Protein AF-A0A6A4GN51-F1 (afdb_monomer_lite)

Secondary structure (DSSP, 8-state):
---------------HHHHHHHTTS-S-SS-TTT--SS---HHIIIII-GGGHHHHHHHHHHS-GGG-SHHHHHHSTTSGGG--

Radius of gyration: 16.61 Å; chains: 1; bounding box: 34×37×48 Å

Organism: NCBI:txid1447944

Structure (mmCIF, N/CA/C/O backbone):
data_AF-A0A6A4GN51-F1
#
_entry.id   AF-A0A6A4GN51-F1
#
loop_
_atom_site.group_PDB
_atom_site.id
_atom_site.type_symbol
_atom_site.label_atom_id
_atom_site.label_alt_id
_atom_site.label_comp_id
_atom_site.label_asym_id
_atom_site.label_entity_id
_atom_site.label_seq_id
_atom_site.pdbx_PDB_ins_code
_atom_site.Cartn_x
_atom_site.Cartn_y
_atom_site.Cartn_z
_atom_site.occupancy
_atom_site.B_iso_or_equiv
_atom_site.auth_seq_id
_atom_site.auth_comp_id
_atom_site.auth_asym_id
_atom_site.auth_atom_id
_atom_site.pdbx_PDB_model_num
ATOM 1 N N . GLU A 1 1 ? -11.943 28.362 33.112 1.00 32.66 1 GLU A N 1
ATOM 2 C CA . GLU A 1 1 ? -12.697 27.258 32.489 1.00 32.66 1 GLU A CA 1
ATOM 3 C C . GLU A 1 1 ? -12.277 27.110 31.043 1.00 32.66 1 GLU A C 1
ATOM 5 O O . GLU A 1 1 ? -11.910 28.095 30.413 1.00 32.66 1 GLU A O 1
ATOM 10 N N . ALA A 1 2 ? -12.195 25.861 30.604 1.00 40.72 2 ALA A N 1
ATOM 11 C CA . ALA A 1 2 ? -11.582 25.422 29.366 1.00 40.72 2 ALA A CA 1
ATOM 12 C C . ALA A 1 2 ? -12.490 25.650 28.150 1.00 40.72 2 ALA A C 1
ATOM 14 O O . ALA A 1 2 ? -13.684 25.380 28.228 1.00 40.72 2 ALA A O 1
ATOM 15 N N . ALA A 1 3 ? -11.895 26.048 27.025 1.00 36.03 3 ALA A N 1
ATOM 16 C CA . ALA A 1 3 ? -12.393 25.726 25.689 1.00 36.03 3 ALA A CA 1
ATOM 17 C C . ALA A 1 3 ? -11.226 25.782 24.684 1.00 36.03 3 ALA A C 1
ATOM 19 O O . ALA A 1 3 ? -10.869 26.829 24.156 1.00 36.03 3 ALA A O 1
ATOM 20 N N . GLU A 1 4 ? -10.589 24.620 24.539 1.00 35.34 4 GLU A N 1
ATOM 21 C CA . GLU A 1 4 ? -10.214 24.009 23.259 1.00 35.34 4 GLU A CA 1
ATOM 22 C C . GLU A 1 4 ? -9.304 24.816 22.316 1.00 35.34 4 GLU A C 1
ATOM 24 O O . GLU A 1 4 ? -9.729 25.551 21.429 1.00 35.34 4 GLU A O 1
ATOM 29 N N . HIS A 1 5 ? -8.000 24.558 22.464 1.00 36.91 5 HIS A N 1
ATOM 30 C CA . HIS A 1 5 ? -7.020 24.738 21.398 1.00 36.91 5 HIS A CA 1
ATOM 31 C C . HIS A 1 5 ? -7.407 23.850 20.206 1.00 36.91 5 HIS A C 1
ATOM 33 O O . HIS A 1 5 ? -7.159 22.644 20.205 1.00 36.91 5 HIS A O 1
ATOM 39 N N . LEU A 1 6 ? -8.007 24.455 19.181 1.00 45.88 6 LEU A N 1
ATOM 40 C CA . LEU A 1 6 ? -8.063 23.891 17.837 1.00 45.88 6 LEU A CA 1
ATOM 41 C C . LEU A 1 6 ? -6.642 23.895 17.268 1.00 45.88 6 LEU A C 1
ATOM 43 O O . LEU A 1 6 ? -6.187 24.860 16.650 1.00 45.88 6 LEU A O 1
ATOM 47 N N . ASP A 1 7 ? -5.933 22.804 17.539 1.00 39.88 7 ASP A N 1
ATOM 48 C CA . ASP A 1 7 ? -4.626 22.489 16.979 1.00 39.88 7 ASP A CA 1
ATOM 49 C C . ASP A 1 7 ? -4.757 22.434 15.449 1.00 39.88 7 ASP A C 1
ATOM 51 O O . ASP A 1 7 ? -5.251 21.473 14.851 1.00 39.88 7 ASP A O 1
ATOM 55 N N . THR A 1 8 ? -4.394 23.544 14.810 1.00 46.47 8 THR A N 1
ATOM 56 C CA . THR A 1 8 ? -4.419 23.703 13.359 1.00 46.47 8 THR A CA 1
ATOM 57 C C . THR A 1 8 ? -3.182 22.997 12.814 1.00 46.47 8 THR A C 1
ATOM 59 O O . THR A 1 8 ? -2.146 23.615 12.585 1.00 46.47 8 THR A O 1
ATOM 62 N N . ALA A 1 9 ? -3.251 21.672 12.676 1.00 47.44 9 ALA A N 1
ATOM 63 C CA . ALA A 1 9 ? -2.160 20.899 12.097 1.00 47.44 9 ALA A CA 1
ATOM 64 C C . ALA A 1 9 ? -2.117 21.132 10.570 1.00 47.44 9 ALA A C 1
ATOM 66 O O . ALA A 1 9 ? -3.083 20.784 9.884 1.00 47.44 9 ALA A O 1
ATOM 67 N N . PRO A 1 10 ? -1.019 21.687 10.025 1.00 48.47 10 PRO A N 1
ATOM 68 C CA . PRO A 1 10 ? -0.907 22.021 8.610 1.00 48.47 10 PRO A CA 1
ATOM 69 C C . PRO A 1 10 ? -0.872 20.745 7.759 1.00 48.47 10 PRO A C 1
ATOM 71 O O . PRO A 1 10 ? -0.146 19.802 8.078 1.00 48.47 10 PRO A O 1
ATOM 74 N N . ASP A 1 11 ? -1.691 20.716 6.706 1.00 44.59 11 ASP A N 1
ATOM 75 C CA . ASP A 1 11 ? -1.585 19.870 5.507 1.00 44.59 11 ASP A CA 1
ATOM 76 C C . ASP A 1 11 ? -1.025 18.447 5.685 1.00 44.59 11 ASP A C 1
ATOM 78 O O . ASP A 1 11 ? -0.150 17.993 4.944 1.00 44.59 11 ASP A O 1
ATOM 82 N N . ARG A 1 12 ? -1.547 17.680 6.649 1.00 51.91 12 ARG A N 1
ATOM 83 C CA . ARG A 1 12 ? -1.259 16.242 6.699 1.00 51.91 12 ARG A CA 1
ATOM 84 C C . ARG A 1 12 ? -2.220 15.544 5.733 1.00 51.91 12 ARG A C 1
ATOM 86 O O . ARG A 1 12 ? -3.427 15.640 5.960 1.00 51.91 12 ARG A O 1
ATOM 93 N N . PRO A 1 13 ? -1.746 14.838 4.685 1.00 52.88 13 PRO A N 1
ATOM 94 C CA . PRO A 1 13 ? -2.639 14.171 3.745 1.00 52.88 13 PRO A CA 1
ATOM 95 C C . PRO A 1 13 ? -3.573 13.248 4.528 1.00 52.88 13 PRO A C 1
ATOM 97 O O . PRO A 1 13 ? -3.128 12.424 5.334 1.00 52.88 13 PRO A O 1
ATOM 100 N N . TYR A 1 14 ? -4.874 13.448 4.337 1.00 57.28 14 TYR A N 1
ATOM 101 C CA . TYR A 1 14 ? -5.931 12.638 4.923 1.00 57.28 14 TYR A CA 1
ATOM 102 C C . TYR A 1 14 ? -5.646 11.171 4.585 1.00 57.28 14 TYR A C 1
ATOM 104 O O . TYR A 1 14 ? -5.695 10.755 3.430 1.00 57.28 14 TYR A O 1
ATOM 112 N N . SER A 1 15 ? -5.271 10.373 5.584 1.00 66.88 15 SER A N 1
ATOM 113 C CA . SER A 1 15 ? -5.081 8.947 5.352 1.00 66.88 15 SER A CA 1
ATOM 114 C C . SER A 1 15 ? -6.447 8.290 5.228 1.00 66.88 15 SER A C 1
ATOM 116 O O . SER A 1 15 ? -7.358 8.573 6.013 1.00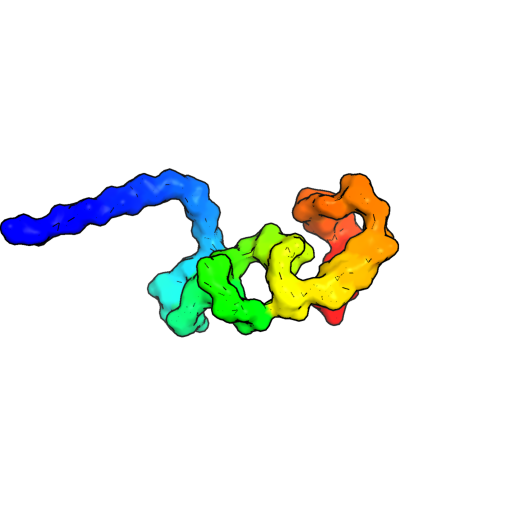 66.88 15 SER A O 1
ATOM 118 N N . THR A 1 16 ? -6.597 7.398 4.252 1.00 75.38 16 THR A N 1
ATOM 119 C CA . THR A 1 16 ? -7.856 6.691 3.979 1.00 75.38 16 THR A CA 1
ATOM 120 C C . THR A 1 16 ? -8.405 6.026 5.243 1.00 75.38 16 THR A C 1
ATOM 122 O O . THR A 1 16 ? -9.602 6.048 5.512 1.00 75.38 16 THR A O 1
ATOM 125 N N . GLN A 1 17 ? -7.514 5.511 6.084 1.00 77.81 17 GLN A N 1
ATOM 126 C CA . GLN A 1 17 ? -7.877 4.899 7.352 1.00 77.81 17 GLN A CA 1
ATOM 127 C C . GLN A 1 17 ? -8.357 5.857 8.429 1.00 77.81 17 GLN A C 1
ATOM 129 O O . GLN A 1 17 ? -9.270 5.504 9.170 1.00 77.81 17 GLN A O 1
ATOM 134 N N . LYS A 1 18 ? -7.777 7.058 8.535 1.00 77.94 18 LYS A N 1
ATOM 135 C CA . LYS A 1 18 ? -8.300 8.076 9.452 1.00 77.94 18 LYS A CA 1
ATOM 136 C C . LYS A 1 18 ? -9.716 8.451 9.051 1.00 77.94 18 LYS A C 1
ATOM 138 O O . LYS A 1 18 ? 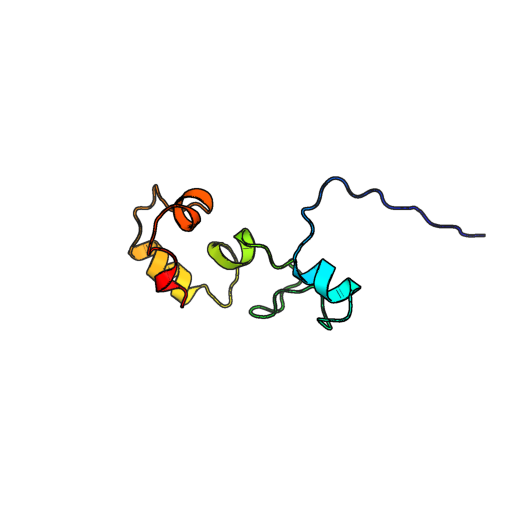-10.597 8.465 9.901 1.00 77.94 18 LYS A O 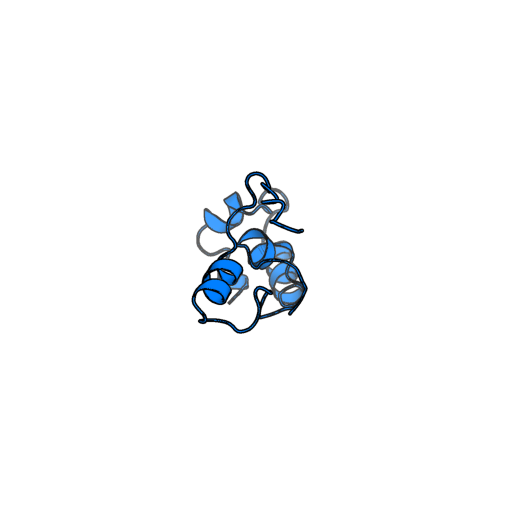1
ATOM 143 N N . HIS A 1 19 ? -9.947 8.654 7.754 1.00 81.31 19 HIS A N 1
ATOM 144 C CA . HIS A 1 19 ? -11.288 8.900 7.240 1.00 81.31 19 HIS A CA 1
ATOM 145 C C . HIS A 1 19 ? -12.242 7.743 7.577 1.00 81.31 19 HIS A C 1
ATOM 147 O O . HIS A 1 19 ? -13.298 7.977 8.157 1.00 81.31 19 HIS A O 1
ATOM 153 N N . PHE A 1 20 ? -11.846 6.493 7.308 1.00 84.06 20 PHE A N 1
ATOM 154 C CA . PHE A 1 20 ? -12.640 5.310 7.656 1.00 84.06 20 PHE A CA 1
ATOM 155 C C . PHE A 1 20 ? -12.905 5.167 9.153 1.00 84.06 20 PHE A C 1
ATOM 157 O O . PHE A 1 20 ? -13.975 4.690 9.530 1.00 84.06 20 PHE A O 1
ATOM 164 N N . HIS A 1 21 ? -11.968 5.574 10.005 1.00 83.31 21 HIS A N 1
ATOM 165 C CA . HIS A 1 21 ? -12.164 5.581 11.446 1.00 83.31 21 HIS A CA 1
ATOM 166 C C . HIS A 1 21 ? -13.212 6.623 11.848 1.00 83.31 21 HIS A C 1
ATOM 168 O O . HIS A 1 21 ? -14.151 6.291 12.567 1.00 83.31 21 HIS A O 1
ATOM 174 N N . CYS A 1 22 ? -13.124 7.841 11.300 1.00 85.75 22 CYS A N 1
ATOM 175 C CA . CYS A 1 22 ? -14.099 8.907 11.541 1.00 85.75 22 CYS A CA 1
ATOM 176 C C . CYS A 1 22 ? -15.528 8.518 11.132 1.00 85.75 22 CYS A C 1
ATOM 178 O O . CYS A 1 22 ? -16.473 8.878 11.825 1.00 85.75 22 CYS A O 1
ATOM 180 N N . ILE A 1 23 ? -15.702 7.758 10.044 1.00 91.00 23 ILE A N 1
ATOM 181 C CA . ILE A 1 23 ? -17.023 7.275 9.595 1.00 91.00 23 ILE A CA 1
ATOM 182 C C . ILE A 1 23 ? -17.412 5.903 10.181 1.00 91.00 23 ILE A C 1
ATOM 184 O O . ILE A 1 23 ? -18.356 5.271 9.707 1.00 91.00 23 ILE A O 1
ATOM 188 N N . GLY A 1 24 ? -16.667 5.399 11.172 1.00 84.19 24 GLY A N 1
ATOM 189 C CA . GLY A 1 24 ? -16.978 4.153 11.883 1.00 84.19 24 GLY A CA 1
ATOM 190 C C . GLY A 1 24 ? -16.798 2.863 11.072 1.00 84.19 24 GLY A C 1
ATOM 191 O O . GLY A 1 24 ? -17.287 1.810 11.477 1.00 84.19 24 GLY A O 1
ATOM 192 N N . LYS A 1 25 ? -16.104 2.905 9.928 1.00 85.56 25 LYS A N 1
ATOM 193 C CA . LYS A 1 25 ? -15.832 1.725 9.084 1.00 85.56 25 LYS A CA 1
ATOM 194 C C . LYS A 1 25 ? -14.667 0.881 9.593 1.00 85.56 25 LYS A C 1
ATOM 196 O O . LYS A 1 25 ? -14.629 -0.316 9.321 1.00 85.56 25 LYS A O 1
ATOM 201 N N . VAL A 1 26 ? -13.733 1.477 10.334 1.00 80.12 26 VAL A N 1
ATOM 202 C CA . VAL A 1 26 ? -12.624 0.762 10.983 1.00 80.12 26 VAL A CA 1
ATOM 203 C C . VAL A 1 26 ? -12.483 1.181 12.443 1.00 80.12 26 VAL A C 1
ATOM 205 O O . VAL A 1 26 ? -12.692 2.338 12.804 1.00 80.12 26 VAL A O 1
ATOM 208 N N . LYS A 1 27 ? -12.100 0.229 13.300 1.00 79.25 27 LYS A N 1
ATOM 209 C CA . LYS A 1 27 ? -11.939 0.474 14.743 1.00 79.25 27 LYS A CA 1
ATOM 210 C C . LYS A 1 27 ? -10.732 1.345 15.075 1.00 79.25 27 LYS A C 1
ATOM 212 O O . LYS A 1 27 ? -10.766 2.043 16.077 1.00 79.25 27 LYS A O 1
ATOM 217 N N . LEU A 1 28 ? -9.680 1.280 14.261 1.00 77.06 28 LEU A N 1
ATOM 218 C CA . LEU A 1 28 ? -8.419 1.973 14.502 1.00 77.06 28 LEU A CA 1
ATOM 219 C C . LEU A 1 28 ? -7.955 2.684 13.226 1.00 77.06 28 LEU A C 1
ATOM 221 O O . LEU A 1 28 ? -8.122 2.127 12.139 1.00 77.06 28 LEU A O 1
ATOM 225 N N . PRO A 1 29 ? -7.331 3.867 13.338 1.00 78.88 29 PRO A N 1
ATOM 226 C CA . PRO A 1 29 ? -6.811 4.626 12.201 1.00 78.88 29 PRO A CA 1
ATOM 227 C C . PRO A 1 29 ? -5.414 4.147 11.735 1.00 78.88 29 PRO A C 1
ATOM 229 O O . PRO A 1 29 ? -4.652 4.944 11.184 1.00 78.88 29 PRO A O 1
ATOM 232 N N . PHE A 1 30 ? -5.065 2.879 11.990 1.00 82.56 30 PHE A N 1
ATOM 233 C CA . PHE A 1 30 ? -3.724 2.296 11.815 1.00 82.56 30 PHE A CA 1
ATOM 234 C C . PHE A 1 30 ? -3.686 1.238 10.727 1.00 82.56 30 PHE A C 1
ATOM 236 O O . PHE A 1 30 ? -4.671 0.512 10.551 1.00 82.56 30 PHE A O 1
ATOM 243 N N . CYS A 1 31 ? -2.543 1.106 10.038 1.00 82.19 31 CYS A N 1
ATOM 244 C CA . CYS A 1 31 ? -2.391 0.156 8.934 1.00 82.19 31 CYS A CA 1
ATOM 245 C C . CYS A 1 31 ? -2.888 -1.240 9.356 1.00 82.19 31 CYS A C 1
ATOM 247 O O . CYS A 1 31 ? -2.448 -1.758 10.384 1.00 82.19 31 CYS A O 1
ATOM 249 N N . PRO A 1 32 ? -3.788 -1.890 8.599 1.00 79.75 32 PRO A N 1
ATOM 250 C CA . PRO A 1 32 ? -4.447 -3.104 9.054 1.00 79.75 32 PRO A CA 1
ATOM 251 C C . PRO A 1 32 ? -3.496 -4.305 8.947 1.00 79.75 32 PRO A C 1
ATOM 253 O O . PRO A 1 32 ? -3.693 -5.318 9.616 1.00 79.75 32 PRO A O 1
ATOM 256 N N . CYS A 1 33 ? -2.443 -4.172 8.133 1.00 83.44 33 CYS A N 1
ATOM 257 C CA . CYS A 1 33 ? -1.445 -5.188 7.850 1.00 83.44 33 CYS A CA 1
ATOM 258 C C . CYS A 1 33 ? -0.346 -5.221 8.917 1.00 83.44 33 CYS A C 1
ATOM 260 O O . CYS A 1 33 ? -0.038 -6.291 9.433 1.00 83.44 33 CYS A O 1
ATOM 262 N N . CYS A 1 34 ? 0.248 -4.072 9.261 1.00 85.88 34 CYS A N 1
ATOM 263 C CA . CYS A 1 34 ? 1.336 -4.012 10.246 1.00 85.88 34 CYS A CA 1
ATOM 264 C C . CYS A 1 34 ? 0.897 -3.550 11.640 1.00 85.88 34 CYS A C 1
ATOM 266 O O . CYS A 1 34 ? 1.650 -3.739 12.589 1.00 85.88 34 CYS A O 1
ATOM 268 N N . LYS A 1 35 ? -0.304 -2.966 11.771 1.00 80.69 35 LYS A N 1
ATOM 269 C CA . LYS A 1 35 ? -0.862 -2.414 13.020 1.00 80.69 35 LYS A CA 1
ATOM 270 C C . LYS A 1 35 ? 0.051 -1.400 13.718 1.00 80.69 35 LYS A C 1
ATOM 272 O O . LYS A 1 35 ? -0.079 -1.184 14.916 1.00 80.69 35 LYS A O 1
ATOM 277 N N . CYS A 1 36 ? 0.981 -0.798 12.983 1.00 77.31 36 CYS A N 1
ATOM 278 C CA . CYS A 1 36 ? 1.813 0.281 13.493 1.00 77.31 36 CYS A CA 1
ATOM 279 C C . CYS A 1 36 ? 0.998 1.579 13.546 1.00 77.31 36 CYS A C 1
ATOM 281 O O . CYS A 1 36 ? 0.151 1.794 12.676 1.00 77.31 36 CYS A O 1
ATOM 283 N N . ASP A 1 37 ? 1.333 2.473 14.482 1.00 75.00 37 ASP A N 1
ATOM 284 C CA . ASP A 1 37 ? 0.730 3.811 14.659 1.00 75.00 37 ASP A CA 1
ATOM 285 C C . ASP A 1 37 ? 1.071 4.800 13.523 1.00 75.00 37 ASP A C 1
ATOM 287 O O . ASP A 1 37 ? 1.195 6.010 13.711 1.00 75.00 37 ASP A O 1
ATOM 291 N N . VAL A 1 38 ? 1.238 4.288 12.307 1.00 76.19 38 VAL A N 1
ATOM 292 C CA . VAL A 1 38 ? 1.430 5.065 11.092 1.00 76.19 38 VAL A CA 1
ATOM 293 C C . VAL A 1 38 ? 0.156 5.008 10.253 1.00 76.19 38 VAL A C 1
ATOM 295 O O . VAL A 1 38 ? -0.450 3.941 10.098 1.00 76.19 38 VAL A O 1
ATOM 298 N N . PRO A 1 39 ? -0.274 6.150 9.696 1.00 74.31 39 PRO A N 1
ATOM 299 C CA . PRO A 1 39 ? -1.410 6.172 8.795 1.00 74.31 39 PRO A CA 1
ATOM 300 C C . PRO A 1 39 ? -1.130 5.312 7.562 1.00 74.31 39 PRO A C 1
ATOM 302 O O . PRO A 1 39 ? -0.083 5.446 6.927 1.00 74.31 39 PRO A O 1
ATOM 305 N N . GLU A 1 40 ? -2.098 4.492 7.160 1.00 80.25 40 GLU A N 1
ATOM 306 C CA . GLU A 1 40 ? -2.011 3.827 5.865 1.00 80.25 40 GLU A CA 1
ATOM 307 C C . GLU A 1 40 ? -2.120 4.852 4.730 1.00 80.25 40 GLU A C 1
ATOM 309 O O . GLU A 1 40 ? -3.145 5.507 4.530 1.00 80.25 40 GLU A O 1
ATOM 314 N N . THR A 1 41 ? -1.024 4.990 3.992 1.00 82.38 41 THR A N 1
ATOM 315 C CA . THR A 1 41 ? -0.910 5.776 2.764 1.00 82.38 41 THR A CA 1
ATOM 316 C C . THR A 1 41 ? -0.391 4.874 1.649 1.00 82.38 41 THR A C 1
ATOM 318 O O . THR A 1 41 ? 0.192 3.824 1.920 1.00 82.38 41 THR A O 1
ATOM 321 N N . VAL A 1 42 ? -0.539 5.289 0.387 1.00 83.19 42 VAL A N 1
ATOM 322 C CA . VAL A 1 42 ? 0.063 4.565 -0.749 1.00 83.19 42 VAL A CA 1
ATOM 323 C C . VAL A 1 42 ? 1.576 4.413 -0.558 1.00 83.19 42 VAL A C 1
ATOM 325 O O . VAL A 1 42 ? 2.130 3.351 -0.832 1.00 83.19 42 VAL A O 1
ATOM 328 N N . PHE A 1 43 ? 2.238 5.443 -0.022 1.00 85.19 43 PHE A N 1
ATOM 329 C CA . PHE 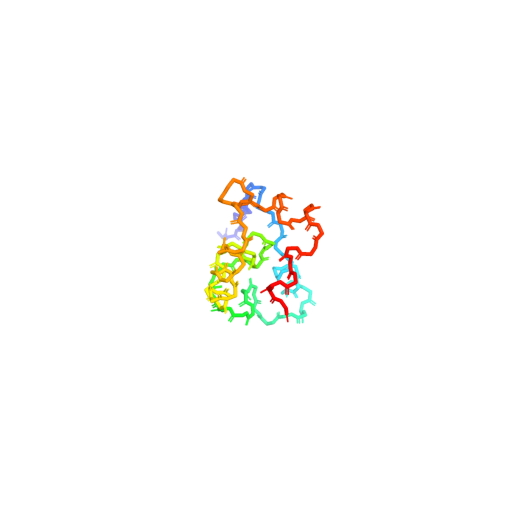A 1 43 ? 3.657 5.385 0.317 1.00 85.19 43 PHE A CA 1
ATOM 330 C C . PHE A 1 43 ? 3.938 4.336 1.397 1.00 85.19 43 PHE A C 1
ATOM 332 O O . PHE A 1 43 ? 4.791 3.476 1.188 1.00 85.19 43 PHE A O 1
ATOM 339 N N . HIS A 1 44 ? 3.176 4.337 2.496 1.00 86.44 44 HIS A N 1
ATOM 340 C CA . HIS A 1 44 ? 3.323 3.326 3.538 1.00 86.44 44 HIS A CA 1
ATOM 341 C C . HIS A 1 44 ? 3.138 1.918 2.963 1.00 86.44 44 HIS A C 1
ATOM 343 O O . HIS A 1 44 ? 4.018 1.077 3.108 1.00 86.44 44 HIS A O 1
ATOM 349 N N . TYR A 1 45 ? 2.038 1.674 2.252 1.00 83.12 45 TYR A N 1
ATOM 350 C CA . TYR A 1 45 ? 1.718 0.375 1.665 1.00 83.12 45 TYR A CA 1
ATOM 351 C C . TYR A 1 45 ? 2.828 -0.134 0.729 1.00 83.12 45 TYR A C 1
ATOM 353 O O . TYR A 1 45 ? 3.313 -1.256 0.886 1.00 83.12 45 TYR A O 1
ATOM 361 N N . LEU A 1 46 ? 3.289 0.708 -0.203 1.00 85.69 46 LEU A N 1
ATOM 362 C CA . LEU A 1 46 ? 4.259 0.312 -1.227 1.00 85.69 46 LEU A CA 1
ATOM 363 C C . LEU A 1 46 ? 5.711 0.300 -0.737 1.00 85.69 46 LEU A C 1
ATOM 365 O O . LEU A 1 46 ? 6.495 -0.533 -1.192 1.00 85.69 46 LEU A O 1
ATOM 369 N N . MET A 1 47 ? 6.093 1.211 0.164 1.00 86.12 47 MET A N 1
ATOM 370 C CA . MET A 1 47 ? 7.502 1.520 0.445 1.00 86.12 47 MET A CA 1
ATOM 371 C C . MET A 1 47 ? 7.939 1.206 1.875 1.00 86.12 47 MET A C 1
ATOM 373 O O . MET A 1 47 ? 9.101 0.848 2.066 1.00 86.12 47 MET A O 1
ATOM 377 N N . GLU A 1 48 ? 7.041 1.262 2.864 1.00 88.12 48 GLU A N 1
ATOM 378 C CA . GLU A 1 48 ? 7.438 1.201 4.282 1.00 88.12 48 GLU A CA 1
ATOM 379 C C . GLU A 1 48 ? 6.862 0.008 5.045 1.00 88.12 48 GLU A C 1
ATOM 381 O O . GLU A 1 48 ? 7.575 -0.610 5.834 1.00 88.12 48 GLU A O 1
ATOM 386 N N . CYS A 1 49 ? 5.625 -0.400 4.749 1.00 89.25 49 CYS A N 1
ATOM 387 C CA . CYS A 1 49 ? 4.860 -1.376 5.517 1.00 89.25 49 CYS A CA 1
ATOM 388 C C . CYS A 1 49 ? 5.675 -2.654 5.789 1.00 89.25 49 CYS A C 1
ATOM 390 O O . CYS A 1 49 ? 6.050 -3.347 4.833 1.00 89.25 49 CYS A O 1
ATOM 392 N N . PRO A 1 50 ? 5.968 -2.978 7.064 1.00 88.69 50 PRO A N 1
ATOM 393 C CA . PRO A 1 50 ? 6.762 -4.151 7.427 1.00 88.69 50 PRO A CA 1
ATOM 394 C C . PRO A 1 50 ? 6.108 -5.464 6.998 1.00 88.69 50 PRO A C 1
ATOM 396 O O . PRO A 1 50 ? 6.800 -6.389 6.577 1.00 88.69 50 PRO A O 1
ATOM 399 N N . ALA A 1 51 ? 4.773 -5.520 7.032 1.00 89.50 51 ALA A N 1
ATOM 400 C CA . ALA A 1 51 ? 3.999 -6.700 6.649 1.00 89.50 51 ALA A CA 1
ATOM 401 C C . ALA A 1 51 ? 4.247 -7.127 5.190 1.00 89.50 51 ALA A C 1
ATOM 403 O O . ALA A 1 51 ? 4.146 -8.305 4.861 1.00 89.50 51 ALA A O 1
ATOM 404 N N . HIS A 1 52 ? 4.640 -6.187 4.325 1.00 87.31 52 HIS A N 1
ATOM 405 C CA . HIS A 1 52 ? 4.934 -6.441 2.914 1.00 87.31 52 HIS A CA 1
ATOM 406 C C . HIS A 1 52 ? 6.436 -6.460 2.601 1.00 87.31 52 HIS A C 1
ATOM 408 O O . HIS A 1 52 ? 6.815 -6.465 1.432 1.00 87.31 52 HIS A O 1
ATOM 414 N N . CYS A 1 53 ? 7.317 -6.499 3.607 1.00 88.00 53 CYS A N 1
ATOM 415 C CA . CYS A 1 53 ? 8.765 -6.387 3.407 1.00 88.00 53 CYS A CA 1
ATOM 416 C C . CYS A 1 53 ? 9.333 -7.461 2.456 1.00 88.00 53 CYS A C 1
ATOM 418 O O . CYS A 1 53 ? 10.142 -7.148 1.580 1.00 88.00 53 CYS A O 1
ATOM 420 N N . ALA A 1 54 ? 8.870 -8.711 2.564 1.00 86.75 54 ALA A N 1
ATOM 421 C CA . ALA A 1 54 ? 9.318 -9.806 1.699 1.00 86.75 54 ALA A CA 1
ATOM 422 C C . ALA A 1 54 ? 8.881 -9.616 0.232 1.00 86.75 54 ALA A C 1
ATOM 424 O O . ALA A 1 54 ? 9.700 -9.716 -0.686 1.00 86.75 54 ALA A O 1
ATOM 425 N N . LEU A 1 55 ? 7.608 -9.272 0.006 1.00 85.69 55 LEU A N 1
ATOM 426 C CA . LEU A 1 55 ? 7.058 -8.986 -1.326 1.00 85.69 55 LEU A CA 1
ATOM 427 C C . LEU A 1 55 ? 7.736 -7.765 -1.954 1.00 85.69 55 LEU A C 1
ATOM 429 O O . LEU A 1 55 ? 8.145 -7.797 -3.114 1.00 85.69 55 LEU A O 1
ATOM 433 N N . ARG A 1 56 ? 7.936 -6.716 -1.153 1.00 89.00 56 ARG A N 1
ATOM 434 C CA . ARG A 1 56 ? 8.635 -5.494 -1.547 1.00 89.00 56 ARG A CA 1
ATOM 435 C C . ARG A 1 56 ? 10.081 -5.775 -1.927 1.00 89.00 56 ARG A C 1
ATOM 437 O O . ARG A 1 56 ? 10.546 -5.261 -2.937 1.00 89.00 56 ARG A O 1
ATOM 444 N N . SER A 1 57 ? 10.775 -6.619 -1.168 1.00 87.00 57 SER A N 1
ATOM 445 C CA . SER A 1 57 ? 12.137 -7.044 -1.495 1.00 87.00 57 SER A CA 1
ATOM 446 C C . SER A 1 57 ? 12.169 -7.756 -2.846 1.00 87.00 57 SER A C 1
ATOM 448 O O . SER A 1 57 ? 12.937 -7.361 -3.718 1.00 87.00 57 SER A O 1
ATOM 450 N N . ARG A 1 58 ? 11.276 -8.729 -3.080 1.00 85.50 58 ARG A N 1
ATOM 451 C CA . ARG A 1 58 ? 11.144 -9.422 -4.376 1.00 85.50 58 ARG A CA 1
ATOM 452 C C . ARG A 1 58 ? 10.865 -8.455 -5.530 1.00 85.50 58 ARG A C 1
ATOM 454 O O . ARG A 1 58 ? 11.489 -8.565 -6.582 1.00 85.50 58 ARG A O 1
ATOM 461 N N . MET A 1 59 ? 9.952 -7.506 -5.331 1.00 85.19 59 MET A N 1
ATOM 462 C CA . MET A 1 59 ? 9.650 -6.459 -6.307 1.00 85.19 59 MET A CA 1
ATOM 463 C C . MET A 1 59 ? 10.886 -5.595 -6.589 1.00 85.19 59 MET A C 1
ATOM 465 O O . MET A 1 59 ? 11.221 -5.372 -7.749 1.00 85.19 59 MET A O 1
ATOM 469 N N . ARG A 1 60 ? 11.617 -5.184 -5.544 1.00 85.19 60 ARG A N 1
ATOM 470 C CA . ARG A 1 60 ? 12.842 -4.383 -5.652 1.00 85.19 60 ARG A CA 1
ATOM 471 C C . ARG A 1 60 ? 13.930 -5.094 -6.447 1.00 85.19 60 ARG A C 1
ATOM 473 O O . ARG A 1 60 ? 14.557 -4.460 -7.279 1.00 85.19 60 ARG A O 1
ATOM 480 N N . TRP A 1 61 ? 14.107 -6.402 -6.258 1.00 83.31 61 TRP A N 1
ATOM 481 C CA . TRP A 1 61 ? 15.047 -7.212 -7.046 1.00 83.31 61 TRP A CA 1
ATOM 482 C C . TRP A 1 61 ? 14.697 -7.267 -8.536 1.00 83.31 61 TRP A C 1
ATOM 484 O O . TRP A 1 61 ? 15.583 -7.373 -9.379 1.00 83.31 61 TRP A O 1
ATOM 494 N N . LYS A 1 62 ? 13.406 -7.216 -8.877 1.00 80.81 62 LYS A N 1
ATOM 495 C CA . LYS A 1 62 ? 12.931 -7.234 -10.268 1.00 80.81 62 LYS A CA 1
ATOM 496 C C . LYS A 1 62 ? 12.953 -5.855 -10.928 1.00 80.81 62 LYS A C 1
ATOM 498 O O . LYS A 1 62 ? 12.815 -5.775 -12.147 1.00 80.81 62 LYS A O 1
ATOM 503 N N . MET A 1 63 ? 13.113 -4.784 -10.154 1.00 78.44 63 MET A N 1
ATOM 504 C CA . MET A 1 63 ? 13.135 -3.414 -10.651 1.00 78.44 63 MET A CA 1
ATOM 505 C C . MET A 1 63 ? 14.556 -2.856 -10.644 1.00 78.44 63 MET A C 1
ATOM 507 O O . MET A 1 63 ? 15.322 -3.057 -9.708 1.00 78.44 63 MET A O 1
ATOM 511 N N . ALA A 1 64 ? 14.915 -2.096 -11.678 1.00 76.38 64 ALA A N 1
ATOM 512 C CA . ALA A 1 64 ? 16.147 -1.318 -11.636 1.00 76.38 64 ALA A CA 1
ATOM 513 C C . ALA A 1 64 ? 16.065 -0.298 -10.487 1.00 76.38 64 ALA A C 1
ATOM 515 O O . ALA A 1 64 ? 15.030 0.348 -10.322 1.00 76.38 64 ALA A O 1
ATOM 516 N N . ALA A 1 65 ? 17.157 -0.104 -9.740 1.00 73.38 65 ALA A N 1
ATOM 517 C CA . ALA A 1 65 ? 17.195 0.812 -8.593 1.00 73.38 65 ALA A CA 1
ATOM 518 C C . ALA A 1 65 ? 16.694 2.231 -8.936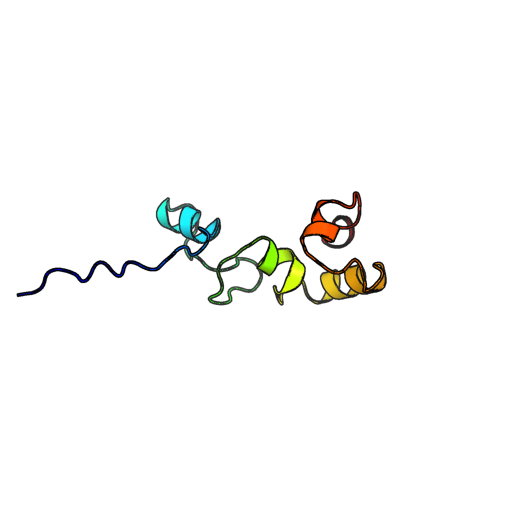 1.00 73.38 65 ALA A C 1
ATOM 520 O O . ALA A 1 65 ? 16.002 2.852 -8.132 1.00 73.38 65 ALA A O 1
ATOM 521 N N . LYS A 1 66 ? 16.951 2.704 -10.166 1.00 77.00 66 LYS A N 1
ATOM 522 C CA . LYS A 1 66 ? 16.472 4.001 -10.677 1.00 77.00 66 LYS A CA 1
ATOM 523 C C . LYS A 1 66 ? 14.942 4.134 -10.767 1.00 77.00 66 LYS A C 1
ATOM 525 O O . LYS A 1 66 ? 14.430 5.244 -10.784 1.00 77.00 66 LYS A O 1
ATOM 530 N N . ASN A 1 67 ? 14.215 3.017 -10.789 1.00 78.88 67 ASN A N 1
ATOM 531 C CA . ASN A 1 67 ? 12.753 2.974 -10.870 1.00 78.88 67 ASN A CA 1
ATOM 532 C C . ASN A 1 67 ? 12.101 2.714 -9.496 1.00 78.88 67 ASN A C 1
ATOM 534 O O . ASN A 1 67 ? 10.906 2.432 -9.426 1.00 78.88 67 ASN A O 1
ATOM 538 N N . TRP A 1 68 ? 12.870 2.777 -8.402 1.00 84.94 68 TRP A N 1
ATOM 539 C CA . TRP A 1 68 ? 12.385 2.524 -7.045 1.00 84.94 68 TRP A CA 1
ATOM 540 C C . TRP A 1 68 ? 11.826 3.789 -6.383 1.00 84.94 68 TRP A C 1
ATOM 542 O O . TRP A 1 68 ? 12.390 4.328 -5.433 1.00 84.94 68 TRP A O 1
ATOM 552 N N . ASN A 1 69 ? 10.712 4.287 -6.906 1.00 86.50 69 ASN A N 1
ATOM 553 C CA . ASN A 1 69 ? 9.959 5.394 -6.321 1.00 86.50 69 ASN A CA 1
ATOM 554 C C . ASN A 1 69 ? 8.459 5.201 -6.587 1.00 86.50 69 ASN A C 1
ATOM 556 O O . ASN A 1 69 ? 8.079 4.473 -7.505 1.00 86.50 69 ASN A O 1
ATOM 560 N N . VAL A 1 70 ? 7.605 5.850 -5.788 1.00 86.12 70 VAL A N 1
ATOM 561 C CA . VAL A 1 70 ? 6.145 5.665 -5.875 1.00 86.12 70 VAL A CA 1
ATOM 562 C C . VAL A 1 70 ? 5.603 6.030 -7.255 1.00 86.12 70 VAL A C 1
ATOM 564 O O . VAL A 1 70 ? 4.815 5.268 -7.805 1.00 86.12 70 VAL A O 1
ATOM 567 N N . SER A 1 71 ? 6.062 7.124 -7.865 1.00 86.56 71 SER A N 1
ATOM 568 C CA . SER A 1 71 ? 5.595 7.536 -9.195 1.00 86.56 71 SER A CA 1
ATOM 569 C C . SER A 1 71 ? 5.904 6.482 -10.261 1.00 86.56 71 SER A C 1
ATOM 571 O O . SER A 1 71 ? 5.025 6.097 -11.029 1.00 86.56 71 SER A O 1
ATOM 573 N N . SER A 1 72 ? 7.127 5.949 -10.278 1.00 85.06 72 SER A N 1
ATOM 574 C CA . SER A 1 72 ? 7.524 4.874 -11.189 1.00 85.06 72 SER A CA 1
ATOM 575 C C . SER A 1 72 ? 6.755 3.578 -10.928 1.00 85.06 72 SER A C 1
ATOM 577 O O . SER A 1 72 ? 6.397 2.895 -11.883 1.00 85.06 72 SER A O 1
ATOM 579 N N . LEU A 1 73 ? 6.459 3.251 -9.665 1.00 83.69 73 LEU A N 1
ATOM 580 C CA . LEU A 1 73 ? 5.659 2.077 -9.303 1.00 83.69 73 LEU A CA 1
ATOM 581 C C . LEU A 1 73 ? 4.212 2.188 -9.789 1.00 83.69 73 LEU A C 1
ATOM 583 O O . LEU A 1 73 ? 3.676 1.212 -10.301 1.00 83.69 73 LEU A O 1
ATOM 587 N N . LEU A 1 74 ? 3.599 3.364 -9.656 1.00 85.06 74 LEU A N 1
ATOM 588 C CA . LEU A 1 74 ? 2.206 3.596 -10.044 1.00 85.06 74 LEU A CA 1
ATOM 589 C C . LEU A 1 74 ? 2.022 3.792 -11.555 1.00 85.06 74 LEU A C 1
ATOM 591 O O . LEU A 1 74 ? 0.942 3.526 -12.071 1.00 85.06 74 LE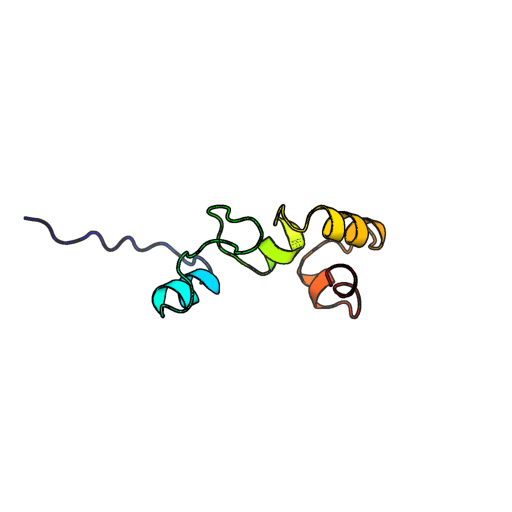U A O 1
ATOM 595 N N . THR A 1 75 ? 3.060 4.241 -12.266 1.00 86.62 75 THR A N 1
ATOM 596 C CA . THR A 1 75 ? 2.979 4.523 -13.712 1.00 86.62 75 THR A CA 1
ATOM 597 C C . THR A 1 75 ? 3.396 3.328 -14.569 1.00 86.62 75 THR A C 1
ATOM 599 O O . THR A 1 75 ? 2.950 3.196 -15.705 1.00 86.62 75 THR A O 1
ATOM 602 N N . ALA A 1 76 ? 4.261 2.446 -14.059 1.00 80.69 76 ALA A N 1
ATOM 603 C CA . ALA A 1 76 ? 4.735 1.295 -14.817 1.00 80.69 76 ALA A CA 1
ATOM 604 C C . ALA A 1 76 ? 3.738 0.123 -14.718 1.00 80.69 76 ALA A C 1
ATOM 606 O O . ALA A 1 76 ? 3.583 -0.460 -13.642 1.00 80.69 76 ALA A O 1
ATOM 607 N N . PRO A 1 77 ? 3.084 -0.283 -15.819 1.00 75.88 77 PRO A N 1
ATOM 608 C CA . PRO A 1 77 ? 2.147 -1.395 -15.782 1.00 75.88 77 PRO A CA 1
ATOM 609 C C . PRO A 1 77 ? 2.858 -2.706 -15.415 1.00 75.88 77 PRO A C 1
ATOM 611 O O . PRO A 1 77 ? 3.935 -3.027 -15.917 1.00 75.88 77 PRO A O 1
ATOM 614 N N . GLY A 1 78 ? 2.242 -3.488 -14.525 1.00 75.25 78 GLY A N 1
ATOM 615 C CA . GLY A 1 78 ? 2.730 -4.815 -14.143 1.00 75.25 78 GLY A CA 1
ATOM 616 C C . GLY A 1 78 ? 3.873 -4.843 -13.121 1.00 75.25 78 GLY A C 1
ATOM 617 O O . GLY A 1 78 ? 4.379 -5.926 -12.839 1.00 75.25 78 GLY A O 1
ATOM 618 N N . THR A 1 79 ? 4.274 -3.712 -12.534 1.00 76.50 79 THR A N 1
ATOM 619 C CA . THR A 1 79 ? 5.189 -3.677 -11.371 1.00 76.50 79 THR A CA 1
ATOM 620 C C . THR A 1 79 ? 4.479 -4.112 -10.089 1.00 76.50 79 THR A C 1
ATOM 622 O O . THR A 1 79 ? 5.011 -4.914 -9.325 1.00 76.50 79 THR A O 1
ATOM 625 N N . LEU A 1 80 ? 3.235 -3.670 -9.890 1.00 78.94 80 LEU A N 1
ATOM 626 C CA . LEU A 1 80 ? 2.443 -3.986 -8.696 1.00 78.94 80 LEU A CA 1
ATOM 627 C C . LEU A 1 80 ? 2.003 -5.453 -8.619 1.00 78.94 80 LEU A C 1
ATOM 629 O O . LEU A 1 80 ? 1.662 -5.922 -7.539 1.00 78.94 80 LEU A O 1
ATOM 633 N N . LYS A 1 81 ? 2.085 -6.220 -9.715 1.00 80.12 81 LYS A N 1
ATOM 634 C CA . LYS A 1 81 ? 1.768 -7.662 -9.717 1.00 80.12 81 LYS A CA 1
ATOM 635 C C . LYS A 1 81 ? 2.669 -8.485 -8.795 1.00 80.12 81 LYS A C 1
ATOM 637 O O . LYS A 1 81 ? 2.420 -9.656 -8.581 1.00 80.12 81 LYS A O 1
ATOM 642 N N . TYR A 1 82 ? 3.780 -7.916 -8.331 1.00 72.88 82 TYR A N 1
ATOM 643 C CA . TYR A 1 82 ? 4.665 -8.587 -7.388 1.00 72.88 82 TYR A CA 1
ATOM 644 C C . TYR A 1 82 ? 4.249 -8.363 -5.926 1.00 72.88 82 TYR A C 1
ATOM 646 O O . TYR A 1 82 ? 4.872 -8.966 -5.052 1.00 72.88 82 TYR A O 1
ATOM 654 N N . LEU A 1 83 ? 3.237 -7.529 -5.662 1.00 70.25 83 LEU A N 1
ATOM 655 C CA . LEU A 1 83 ? 2.667 -7.272 -4.333 1.00 70.25 83 LEU A CA 1
ATOM 656 C C . LEU A 1 83 ? 1.385 -8.073 -4.046 1.00 70.25 83 LEU A C 1
ATOM 658 O O . LEU A 1 83 ? 0.980 -8.128 -2.887 1.00 70.25 83 LEU A O 1
ATOM 662 N N . PHE A 1 84 ? 0.795 -8.703 -5.065 1.00 71.38 84 PHE A N 1
ATOM 663 C CA . PHE A 1 84 ? -0.414 -9.533 -5.005 1.00 71.38 84 PHE A CA 1
ATOM 664 C C . PHE A 1 84 ? -0.132 -10.900 -5.637 1.00 71.38 84 PHE A C 1
ATOM 666 O O . PHE A 1 84 ? -0.803 -11.875 -5.247 1.00 71.38 84 PHE A O 1
#

pLDDT: mean 75.53, std 15.13, range [32.66, 91.0]

Foldseek 3Di:
DDDDDPPPDPDDPPAPLNVCCVVVNDVDQADPQQRDPDGDDLCCLQPNPPSQVVLNVVLCVVDDPVQPDSVSCVPDPPSCVSSD

Sequence (84 aa):
EAAEHLDTAPDRPYSTQKHFHCIGKVKLPFCPCCKCDVPETVFHYLMECPAHCALRSRMRWKMAAKNWNVSSLLTAPGTLKYLF